Protein AF-A0AAN6UPW3-F1 (afdb_monomer_lite)

Secondary structure (DSSP, 8-state):
---SSTTTTS--TT-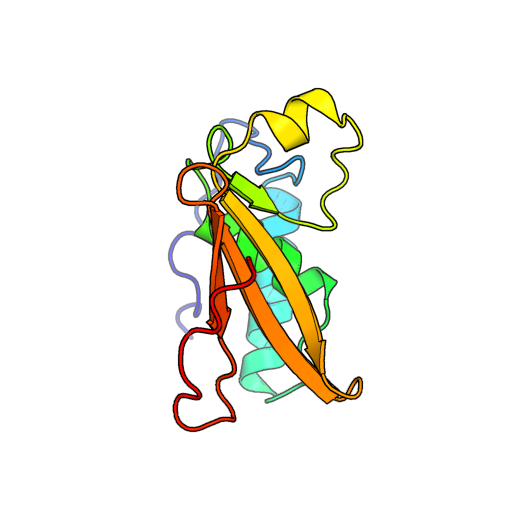-EETTEEHHHHHHHHHHHHHHHHTTPPPPHHHHHHHHHHHTTT-TTTEEETTSS---HHHHHT-SEEEEEEEETTTEEEEEEEETTTTEEEEE-TTSS--------

Sequence (121 aa):
MASLFPGLTTPRTDGETFYGVAWPTIVCSFYDLEGMIENREWLQGYDLIVALCYFLSGLEDQVYIYNTWISNSDLIASKRFWVILGTKNLSHWVLTIYDQASRSTIYFDSLRHREKETYLY

Foldseek 3Di:
DPQPDPPLPDDDPPQDDQLNHTSVNLSVLSVVVSVCVVVVHDDDPVSVLSVCSVVCPPQQQAEDEPPRPDPDPVSRVRHQKYWYWDDDVVPAIKIWIAGPVVRFIDIDGPVDDDDDGDDDD

Organism: NCBI:txid1450529

pLDDT: mean 81.67, std 13.68, range [38.38, 95.88]

Radius of gyration: 15.77 Å; chains: 1; bounding box: 30×32×46 Å

InterPro domains:
  IPR038765 Papain-like cysteine peptidase superfamily [SSF54001] (27-117)

Structure (mmCIF, N/CA/C/O backbone):
data_AF-A0AAN6UPW3-F1
#
_entry.id   AF-A0AAN6UPW3-F1
#
loop_
_atom_site.group_PDB
_atom_site.id
_atom_site.type_symbol
_atom_site.label_atom_id
_atom_site.label_alt_id
_atom_site.label_comp_id
_atom_site.label_asym_id
_atom_site.label_entity_id
_atom_site.label_seq_id
_atom_site.pdbx_PDB_ins_code
_atom_site.Cartn_x
_atom_site.Cartn_y
_atom_site.Cartn_z
_atom_site.occupancy
_atom_site.B_iso_or_equiv
_atom_site.auth_seq_id
_atom_site.auth_comp_id
_atom_site.auth_asym_id
_atom_site.auth_atom_id
_atom_site.pdbx_PDB_model_num
ATOM 1 N N . MET A 1 1 ? 7.066 -14.219 -22.719 1.00 58.19 1 MET A N 1
ATOM 2 C CA . MET A 1 1 ? 6.516 -14.567 -21.393 1.00 58.19 1 MET A CA 1
ATOM 3 C C . MET A 1 1 ? 5.127 -13.966 -21.287 1.00 58.19 1 MET A C 1
ATOM 5 O O . MET A 1 1 ? 4.881 -12.957 -21.937 1.00 58.19 1 MET A O 1
ATOM 9 N N . ALA A 1 2 ? 4.204 -14.617 -20.579 1.00 67.44 2 ALA A N 1
ATOM 10 C CA . ALA A 1 2 ? 2.952 -13.963 -20.200 1.00 67.44 2 ALA A CA 1
ATOM 11 C C . ALA A 1 2 ? 3.278 -12.953 -19.093 1.00 67.44 2 ALA A C 1
ATOM 13 O O . ALA A 1 2 ? 4.066 -13.304 -18.217 1.00 67.44 2 ALA A O 1
ATOM 14 N N . SER A 1 3 ? 2.719 -11.741 -19.157 1.00 73.94 3 SER A N 1
ATOM 15 C CA . SER A 1 3 ? 3.013 -10.715 -18.149 1.00 73.94 3 SER A CA 1
ATOM 16 C C . SER A 1 3 ? 2.615 -11.200 -16.756 1.00 73.94 3 SER A C 1
ATOM 18 O O . SER A 1 3 ? 1.556 -11.819 -16.598 1.00 73.94 3 SER A O 1
ATOM 20 N N . LEU A 1 4 ? 3.436 -10.883 -15.751 1.00 74.06 4 LEU A N 1
ATOM 21 C CA . LEU A 1 4 ? 3.139 -11.139 -14.335 1.00 74.06 4 LEU A CA 1
ATOM 22 C C . LEU A 1 4 ? 1.848 -10.454 -13.851 1.00 74.06 4 LEU A C 1
ATOM 24 O O . LEU A 1 4 ? 1.302 -10.830 -12.813 1.00 74.06 4 LEU A O 1
ATOM 28 N N . PHE A 1 5 ? 1.333 -9.488 -14.613 1.00 76.81 5 PHE A N 1
ATOM 29 C CA . PHE A 1 5 ? 0.187 -8.665 -14.246 1.00 76.81 5 PHE A CA 1
ATOM 30 C C . PHE A 1 5 ? -0.915 -8.723 -15.317 1.00 76.81 5 PHE A C 1
ATOM 32 O O . PHE A 1 5 ? -1.118 -7.781 -16.095 1.00 76.81 5 PHE A O 1
ATOM 39 N N . PRO A 1 6 ? -1.641 -9.852 -15.394 1.00 65.88 6 PRO A N 1
ATOM 40 C CA . PRO A 1 6 ? -2.691 -10.040 -16.384 1.00 65.88 6 PRO A CA 1
ATOM 41 C C . PRO A 1 6 ? -3.810 -9.008 -16.180 1.00 65.88 6 PRO A C 1
ATOM 43 O O . PRO A 1 6 ? -4.390 -8.911 -15.104 1.00 65.88 6 PRO A O 1
ATOM 46 N N . GLY A 1 7 ? -4.121 -8.241 -17.229 1.00 68.69 7 GLY A N 1
ATOM 47 C CA . GLY A 1 7 ? -5.170 -7.212 -17.212 1.00 68.69 7 GLY A CA 1
ATOM 48 C C . GLY A 1 7 ? -4.663 -5.771 -17.324 1.00 68.69 7 GLY A C 1
ATOM 49 O O . GLY A 1 7 ? -5.432 -4.907 -17.733 1.00 68.69 7 GLY A O 1
ATOM 50 N N . LEU A 1 8 ? -3.374 -5.507 -17.078 1.00 68.38 8 LEU A N 1
ATOM 51 C CA . LEU A 1 8 ? -2.784 -4.168 -17.271 1.00 68.38 8 LEU A CA 1
ATOM 52 C C . LEU A 1 8 ? -2.639 -3.761 -18.741 1.00 68.38 8 LEU A C 1
ATOM 54 O O . LEU A 1 8 ? -2.662 -2.581 -19.073 1.00 68.38 8 LEU A O 1
ATOM 58 N N . THR A 1 9 ? -2.518 -4.736 -19.639 1.00 62.84 9 THR A N 1
ATOM 59 C CA . THR A 1 9 ? -2.399 -4.502 -21.085 1.00 62.84 9 THR A CA 1
ATOM 60 C C . THR A 1 9 ? -3.735 -4.215 -21.761 1.00 62.84 9 THR A C 1
ATOM 62 O O . THR A 1 9 ? -3.755 -3.918 -22.953 1.00 62.84 9 THR A O 1
ATOM 65 N N . THR A 1 10 ? -4.850 -4.300 -21.027 1.00 66.19 10 THR A N 1
ATOM 66 C CA . THR A 1 10 ? -6.163 -3.916 -21.549 1.00 66.19 10 THR A CA 1
ATOM 67 C C . THR A 1 10 ? -6.356 -2.426 -21.279 1.00 66.19 10 THR A C 1
ATOM 69 O O . THR A 1 10 ? -6.462 -2.037 -20.115 1.00 66.19 10 THR A O 1
ATOM 72 N N . PRO A 1 11 ? -6.373 -1.564 -22.312 1.00 59.50 11 PRO A N 1
ATOM 73 C CA . PRO A 1 11 ? -6.562 -0.138 -22.107 1.00 59.50 11 PRO A CA 1
ATOM 74 C C . PRO A 1 11 ? -7.927 0.102 -21.465 1.00 59.50 11 PRO A C 1
ATOM 76 O O . PRO A 1 11 ? -8.956 -0.251 -22.044 1.00 59.50 11 PRO A O 1
ATOM 79 N N . ARG A 1 12 ? -7.946 0.713 -20.280 1.00 64.75 12 ARG A N 1
ATOM 80 C CA . ARG A 1 12 ? -9.182 1.251 -19.717 1.00 64.75 12 ARG A CA 1
ATOM 81 C C . ARG A 1 12 ? -9.466 2.585 -20.402 1.00 64.75 12 ARG A C 1
ATOM 83 O O . ARG A 1 12 ? -8.645 3.498 -20.380 1.00 64.75 12 ARG A O 1
ATOM 90 N N . THR A 1 13 ? -10.590 2.660 -21.108 1.00 54.94 13 THR A N 1
ATOM 91 C CA . THR A 1 13 ? -10.967 3.808 -21.954 1.00 54.94 13 THR A CA 1
ATOM 92 C C . THR A 1 13 ? -11.669 4.929 -21.187 1.00 54.94 13 THR A C 1
ATOM 94 O O . THR A 1 13 ? -12.037 5.936 -21.781 1.00 54.94 13 THR A O 1
ATOM 97 N N . ASP A 1 14 ? -11.881 4.753 -19.886 1.00 62.47 14 ASP A N 1
ATOM 98 C CA . ASP A 1 14 ? -12.601 5.670 -18.996 1.00 62.47 14 ASP A CA 1
ATO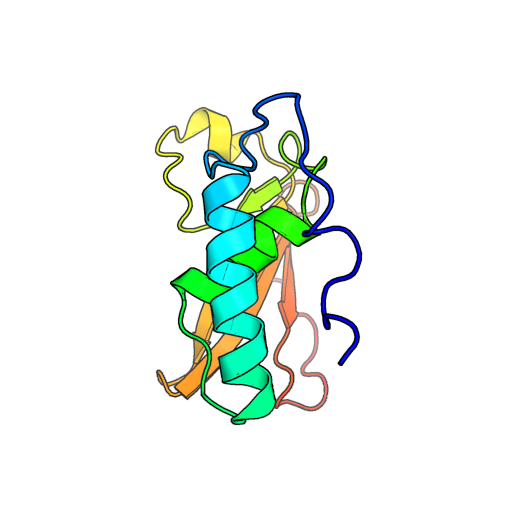M 99 C C . ASP A 1 14 ? -11.724 6.810 -18.448 1.00 62.47 14 ASP A C 1
ATOM 101 O O . ASP A 1 14 ? -12.247 7.750 -17.853 1.00 62.47 14 ASP A O 1
ATOM 105 N N . GLY A 1 15 ? -10.407 6.778 -18.684 1.00 58.53 15 GLY A N 1
ATOM 106 C CA . GLY A 1 15 ? -9.494 7.804 -18.176 1.00 58.53 15 GLY A CA 1
ATOM 107 C C . GLY A 1 15 ? -9.402 7.811 -16.648 1.00 58.53 15 GLY A C 1
ATOM 108 O O . GLY A 1 15 ? -9.078 8.846 -16.066 1.00 58.53 15 GLY A O 1
ATOM 109 N N . GLU A 1 16 ? -9.701 6.681 -15.997 1.00 71.69 16 GLU A N 1
ATOM 110 C CA . GLU A 1 16 ? -9.710 6.592 -14.543 1.00 71.69 16 GLU A CA 1
ATOM 111 C C . GLU A 1 16 ? -8.340 6.932 -13.937 1.00 71.69 16 GLU A C 1
ATOM 113 O O . GLU A 1 16 ? -7.272 6.491 -14.384 1.00 71.69 16 GLU A O 1
ATOM 118 N N . THR A 1 17 ? -8.400 7.750 -12.886 1.00 78.19 17 THR A N 1
ATOM 119 C CA . THR A 1 17 ? -7.284 7.981 -11.975 1.00 78.19 17 THR A CA 1
ATOM 120 C C . THR A 1 17 ? -7.571 7.229 -10.682 1.00 78.19 17 THR A C 1
ATOM 122 O O . THR A 1 17 ? -8.649 7.367 -10.111 1.00 78.19 17 THR A O 1
ATOM 125 N N . PHE A 1 18 ? -6.605 6.450 -10.206 1.00 82.19 18 PHE A N 1
ATOM 126 C CA . PHE A 1 18 ? -6.701 5.702 -8.952 1.00 82.19 18 PHE A CA 1
ATOM 127 C C . PHE A 1 18 ? -5.862 6.427 -7.923 1.00 82.19 18 PHE A C 1
ATOM 129 O O . PHE A 1 18 ? -4.655 6.583 -8.112 1.00 82.19 18 PHE A O 1
ATOM 136 N N . TYR A 1 19 ? -6.495 6.935 -6.865 1.00 84.00 19 TYR A N 1
ATOM 137 C CA . TYR A 1 19 ? -5.806 7.761 -5.867 1.00 84.00 19 TYR A CA 1
ATOM 138 C C . TYR A 1 19 ? -5.027 8.940 -6.502 1.00 84.00 19 TYR A C 1
ATOM 140 O O . TYR A 1 19 ? -3.960 9.330 -6.028 1.00 84.00 19 TYR A O 1
ATOM 148 N N . GLY A 1 20 ? -5.542 9.490 -7.611 1.00 82.88 20 GLY A N 1
ATOM 149 C CA . GLY A 1 20 ? -4.902 10.566 -8.379 1.00 82.88 20 GLY A CA 1
ATOM 150 C C . GLY A 1 20 ? -3.793 10.125 -9.348 1.00 82.88 20 GLY A C 1
ATOM 151 O O . GLY A 1 20 ? -3.172 10.980 -9.974 1.00 82.88 20 GLY A O 1
ATOM 152 N N . VAL A 1 21 ? -3.541 8.821 -9.509 1.00 84.81 21 VAL A N 1
ATOM 153 C CA . VAL A 1 21 ? -2.569 8.271 -10.468 1.00 84.81 21 VAL A CA 1
ATOM 154 C C . VAL A 1 21 ? -3.288 7.825 -11.737 1.00 84.81 21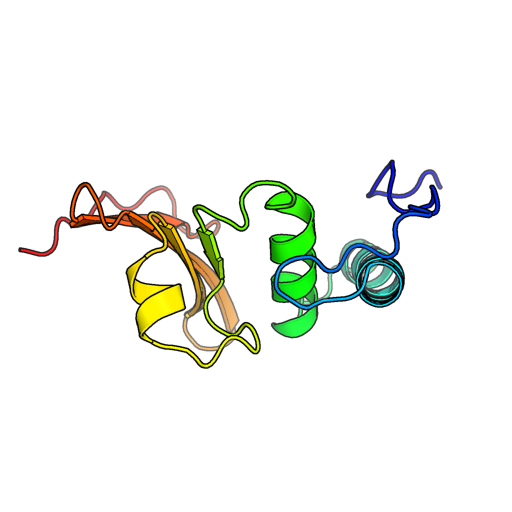 VAL A C 1
ATOM 156 O O . VAL A 1 21 ? -4.205 7.010 -11.682 1.00 84.81 21 VAL A O 1
ATOM 159 N N . ALA A 1 22 ? -2.872 8.348 -12.888 1.00 85.88 22 ALA A N 1
ATOM 160 C CA . ALA A 1 22 ? -3.473 8.002 -14.172 1.00 85.88 22 ALA A CA 1
ATOM 161 C C . ALA A 1 22 ? -3.132 6.566 -14.594 1.00 85.88 22 ALA A C 1
ATOM 163 O O . ALA A 1 22 ? -1.995 6.120 -14.436 1.00 85.88 22 ALA A O 1
ATOM 164 N N . TRP A 1 23 ? -4.092 5.869 -15.208 1.00 84.31 23 TRP A N 1
ATOM 165 C CA . TRP A 1 23 ? -3.895 4.504 -15.705 1.00 84.31 23 TRP A CA 1
ATOM 166 C C . TRP A 1 23 ? -2.622 4.300 -16.554 1.00 84.31 23 TRP A C 1
ATOM 168 O O . TRP A 1 23 ? -1.896 3.345 -16.282 1.00 84.31 23 TRP A O 1
ATOM 178 N N . PRO A 1 24 ? -2.255 5.180 -17.513 1.00 84.38 24 PRO A N 1
ATOM 179 C CA . PRO A 1 24 ? -1.014 5.009 -18.274 1.00 84.38 24 PRO A CA 1
ATOM 180 C C . PRO A 1 24 ? 0.245 5.004 -17.400 1.00 84.38 24 PRO A C 1
ATOM 182 O O . PRO A 1 24 ? 1.183 4.266 -17.683 1.00 84.38 24 PRO A O 1
ATOM 185 N N . THR A 1 25 ? 0.261 5.794 -16.322 1.00 85.12 25 THR A N 1
ATOM 186 C CA . THR A 1 25 ? 1.359 5.796 -15.348 1.00 85.12 25 THR A CA 1
ATOM 187 C C . THR A 1 25 ? 1.457 4.449 -14.646 1.00 85.12 25 THR A C 1
ATOM 189 O O . THR A 1 25 ? 2.551 3.910 -14.537 1.00 85.12 25 THR A O 1
ATOM 192 N N . ILE A 1 26 ? 0.317 3.873 -14.253 1.00 85.75 26 ILE A N 1
ATOM 193 C CA . ILE A 1 26 ? 0.262 2.531 -13.664 1.00 85.75 26 ILE A CA 1
ATOM 194 C C . ILE A 1 26 ? 0.844 1.503 -14.637 1.00 85.75 26 ILE A C 1
ATOM 196 O O . ILE A 1 26 ? 1.747 0.760 -14.271 1.00 85.75 26 ILE A O 1
ATOM 200 N N . VAL A 1 27 ? 0.399 1.498 -15.895 1.00 83.12 27 VAL A N 1
ATOM 201 C CA . VAL A 1 27 ? 0.888 0.542 -16.902 1.00 83.12 27 VAL A CA 1
ATOM 202 C C . VAL A 1 27 ? 2.408 0.631 -17.086 1.00 83.12 27 VAL A C 1
ATOM 204 O O . VAL A 1 27 ? 3.073 -0.403 -17.085 1.00 83.12 27 VAL A O 1
ATOM 207 N N . CYS A 1 28 ? 2.970 1.840 -17.199 1.00 82.69 28 CYS A N 1
ATOM 208 C CA . CYS A 1 28 ? 4.419 2.021 -17.330 1.00 82.69 28 CYS A CA 1
ATOM 209 C C . CYS A 1 28 ? 5.180 1.516 -16.097 1.00 82.69 28 CYS A C 1
ATOM 211 O O . CYS A 1 28 ? 6.113 0.734 -16.244 1.00 82.69 28 CYS A O 1
ATOM 213 N N . SER A 1 29 ? 4.757 1.896 -14.886 1.00 85.50 29 SER A N 1
ATOM 214 C CA . SER A 1 29 ? 5.429 1.458 -13.655 1.00 85.50 29 SER A CA 1
ATOM 215 C C . SER A 1 29 ? 5.420 -0.057 -13.484 1.00 85.50 29 SER A C 1
ATOM 217 O O . SER A 1 29 ? 6.359 -0.625 -12.943 1.00 85.50 29 SER A O 1
ATOM 219 N N . PHE A 1 30 ? 4.370 -0.732 -13.946 1.00 84.94 30 PHE A N 1
ATOM 220 C CA . PHE A 1 30 ? 4.298 -2.185 -13.862 1.00 84.94 30 PHE A CA 1
ATOM 221 C C . PHE A 1 30 ? 5.184 -2.901 -14.886 1.00 84.94 30 PHE A C 1
ATOM 223 O O . PHE A 1 30 ? 5.651 -4.003 -14.603 1.00 84.94 30 PHE A O 1
ATOM 230 N N . TYR A 1 31 ? 5.451 -2.282 -16.038 1.00 80.38 31 TYR A N 1
ATOM 231 C CA . TYR A 1 31 ? 6.462 -2.782 -16.970 1.00 80.38 31 TYR A CA 1
ATOM 232 C C . TYR A 1 31 ? 7.860 -2.733 -16.336 1.00 80.38 31 TYR A C 1
ATOM 234 O O . TYR A 1 31 ? 8.602 -3.713 -16.396 1.00 80.38 31 TYR A O 1
ATOM 242 N N . ASP A 1 32 ? 8.184 -1.630 -15.658 1.00 82.12 32 ASP A N 1
ATOM 243 C CA . ASP A 1 32 ? 9.447 -1.492 -14.924 1.00 82.12 32 ASP A CA 1
ATOM 244 C C . ASP A 1 32 ? 9.521 -2.489 -13.751 1.00 82.12 32 ASP A C 1
ATOM 246 O O . ASP A 1 32 ? 10.524 -3.186 -13.579 1.00 82.12 32 ASP A O 1
ATOM 250 N N . LEU A 1 33 ? 8.424 -2.641 -12.998 1.00 85.25 33 LEU A N 1
ATOM 251 C CA . LEU A 1 33 ? 8.304 -3.587 -11.886 1.00 85.25 33 LEU A CA 1
ATOM 252 C C . LEU A 1 33 ? 8.525 -5.045 -12.320 1.00 85.25 33 LEU A C 1
ATOM 254 O O . LEU A 1 33 ? 9.168 -5.803 -11.597 1.00 85.25 33 LEU A O 1
ATOM 258 N N . GLU A 1 34 ? 8.002 -5.448 -13.482 1.00 85.44 34 GLU A N 1
ATOM 259 C CA . GLU A 1 34 ? 8.204 -6.793 -14.035 1.00 85.44 34 GLU A CA 1
ATOM 260 C C . GLU A 1 34 ? 9.699 -7.072 -14.258 1.00 85.44 34 GLU A C 1
ATOM 262 O O . GLU A 1 34 ? 10.211 -8.076 -13.758 1.00 85.44 34 GLU A O 1
ATOM 267 N N . GLY A 1 35 ? 10.429 -6.134 -14.870 1.00 85.00 35 GLY A N 1
ATOM 268 C CA . GLY A 1 35 ? 11.881 -6.246 -15.044 1.00 85.00 35 GLY A CA 1
ATOM 269 C C . GLY A 1 35 ? 12.647 -6.304 -13.716 1.00 85.00 35 GLY A C 1
ATOM 270 O O . GLY A 1 35 ? 13.542 -7.135 -13.549 1.00 85.00 35 GLY A O 1
ATOM 271 N N . MET A 1 36 ? 12.270 -5.479 -12.734 1.00 87.50 36 MET A N 1
ATOM 272 C CA . MET A 1 36 ? 12.893 -5.495 -11.403 1.00 87.50 36 MET A CA 1
ATOM 273 C C . MET A 1 36 ? 12.679 -6.831 -10.680 1.00 87.50 36 MET A C 1
ATOM 275 O O . MET A 1 36 ? 13.606 -7.353 -10.056 1.00 87.50 36 MET A O 1
ATOM 279 N N . ILE A 1 37 ? 11.478 -7.413 -10.775 1.00 87.06 37 ILE A N 1
ATOM 280 C CA . ILE A 1 37 ? 11.165 -8.722 -10.187 1.00 87.06 37 ILE A CA 1
ATOM 281 C C . ILE A 1 37 ? 11.991 -9.823 -10.858 1.00 87.06 37 ILE A C 1
ATOM 283 O O . ILE A 1 37 ? 12.588 -10.648 -10.159 1.00 87.06 37 ILE A O 1
ATOM 287 N N . GLU A 1 38 ? 12.059 -9.831 -12.191 1.00 88.50 38 GLU A N 1
ATOM 288 C CA . GLU A 1 38 ? 12.857 -10.799 -12.954 1.00 88.50 38 GLU A CA 1
ATOM 289 C C . GLU A 1 38 ? 14.346 -10.730 -12.581 1.00 88.50 38 GLU A C 1
ATOM 291 O O . GLU A 1 38 ? 14.990 -11.768 -12.388 1.00 88.50 38 GLU A O 1
ATOM 296 N N . ASN A 1 39 ? 14.866 -9.518 -12.370 1.00 92.44 39 ASN A N 1
ATOM 297 C CA . ASN A 1 39 ? 16.251 -9.268 -11.966 1.00 92.44 39 ASN A CA 1
ATOM 298 C C . ASN A 1 39 ? 16.502 -9.401 -10.453 1.00 92.44 39 ASN A C 1
ATOM 300 O O . ASN A 1 39 ? 17.652 -9.328 -10.016 1.00 92.44 39 ASN A O 1
ATOM 304 N N . ARG A 1 40 ? 15.459 -9.650 -9.647 1.00 91.31 40 ARG A N 1
ATOM 305 C CA . ARG A 1 40 ? 15.518 -9.736 -8.172 1.00 91.31 40 ARG A CA 1
ATOM 306 C C . ARG A 1 40 ? 16.061 -8.466 -7.513 1.00 91.31 40 ARG A C 1
ATOM 308 O O . ARG A 1 40 ? 16.804 -8.528 -6.531 1.00 91.31 40 ARG A O 1
ATOM 315 N N . GLU A 1 41 ? 15.694 -7.321 -8.064 1.00 91.62 41 GLU A N 1
ATOM 316 C CA . GLU A 1 41 ? 16.094 -6.012 -7.565 1.00 91.62 41 GLU A CA 1
ATOM 317 C C . GLU A 1 41 ? 15.214 -5.560 -6.393 1.00 91.62 41 GLU A C 1
ATOM 319 O O . GLU A 1 41 ? 14.064 -5.979 -6.233 1.00 91.62 41 GLU A O 1
ATOM 324 N N . TRP A 1 42 ? 15.762 -4.684 -5.550 1.00 89.69 42 TRP A N 1
ATOM 325 C CA . TRP A 1 42 ? 14.975 -4.022 -4.513 1.00 89.69 42 TRP A CA 1
ATOM 326 C C . TRP A 1 42 ? 14.012 -3.022 -5.145 1.00 89.69 42 TRP A C 1
ATOM 328 O O . TRP A 1 42 ? 14.442 -2.107 -5.844 1.00 89.69 42 TRP A O 1
ATOM 338 N N . LEU A 1 43 ? 12.724 -3.166 -4.838 1.00 89.81 43 LEU A N 1
ATOM 339 C CA . LEU A 1 43 ? 11.687 -2.242 -5.296 1.00 89.81 43 LEU A CA 1
ATOM 340 C C . LEU A 1 43 ? 11.852 -0.864 -4.658 1.00 89.81 43 LEU A C 1
ATOM 342 O O . LEU A 1 43 ? 12.233 -0.762 -3.485 1.00 89.81 43 LEU A O 1
ATOM 346 N N . GLN A 1 44 ? 11.526 0.189 -5.404 1.00 87.75 44 GLN A N 1
ATOM 347 C CA . GLN A 1 44 ? 11.509 1.544 -4.875 1.00 87.75 44 GLN A CA 1
ATOM 348 C C . GLN A 1 44 ? 10.125 1.909 -4.335 1.00 87.75 44 GLN A C 1
ATOM 350 O O . GLN A 1 44 ? 9.107 1.287 -4.644 1.00 87.75 44 GLN A O 1
ATOM 355 N N . GLY A 1 45 ? 10.079 2.953 -3.501 1.00 86.62 45 GLY A N 1
ATOM 356 C CA . GLY A 1 45 ? 8.828 3.401 -2.885 1.00 86.62 45 GLY A CA 1
ATOM 357 C C . GLY A 1 45 ? 7.774 3.808 -3.917 1.00 86.62 45 GLY A C 1
ATOM 358 O O . GLY A 1 45 ? 6.592 3.567 -3.702 1.00 86.62 45 GLY A O 1
ATOM 359 N N . TYR A 1 46 ? 8.200 4.371 -5.052 1.00 87.00 46 TYR A N 1
ATOM 360 C CA . TYR A 1 46 ? 7.300 4.737 -6.142 1.00 87.00 46 TYR A CA 1
ATOM 361 C C . TYR A 1 46 ? 6.612 3.512 -6.761 1.00 87.00 46 TYR A C 1
ATOM 363 O O . TYR A 1 46 ? 5.386 3.501 -6.863 1.00 87.00 46 TYR A O 1
ATOM 371 N N . ASP A 1 47 ? 7.373 2.460 -7.078 1.00 86.50 47 ASP A N 1
ATOM 372 C CA . ASP A 1 47 ? 6.849 1.223 -7.676 1.00 86.50 47 ASP A CA 1
ATOM 373 C C . ASP A 1 47 ? 5.804 0.577 -6.760 1.00 86.50 47 ASP A C 1
ATOM 375 O O . ASP A 1 47 ? 4.730 0.157 -7.191 1.00 86.50 47 ASP A O 1
ATOM 379 N N . LEU A 1 48 ? 6.093 0.569 -5.457 1.00 88.75 48 LEU A N 1
ATOM 380 C CA . LEU A 1 48 ? 5.2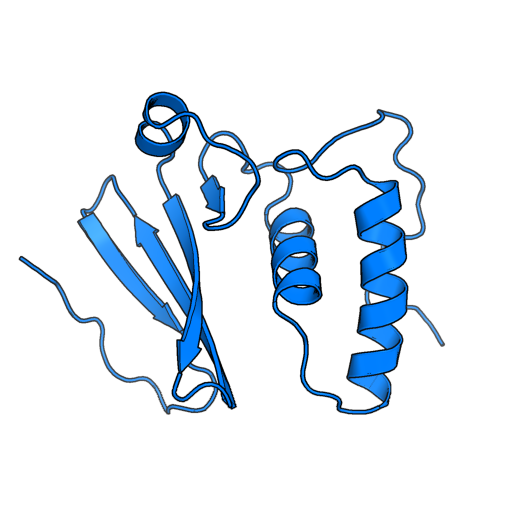04 0.028 -4.436 1.00 88.75 48 LEU A CA 1
ATOM 381 C C . LEU A 1 48 ? 3.932 0.864 -4.259 1.00 88.75 48 LEU A C 1
ATOM 383 O O . LEU A 1 48 ? 2.854 0.294 -4.106 1.00 88.75 48 LEU A O 1
ATOM 387 N N . ILE A 1 49 ? 4.025 2.196 -4.299 1.00 89.69 49 ILE A N 1
ATOM 388 C CA . ILE A 1 49 ? 2.848 3.075 -4.232 1.00 89.69 49 ILE A CA 1
ATOM 389 C C . ILE A 1 49 ? 1.942 2.840 -5.442 1.00 89.69 49 ILE A C 1
ATOM 391 O O . ILE A 1 49 ? 0.733 2.688 -5.278 1.00 89.69 49 ILE A O 1
ATOM 395 N N . VAL A 1 50 ? 2.508 2.762 -6.647 1.00 88.38 50 VAL A N 1
ATOM 396 C CA . VAL A 1 50 ? 1.728 2.517 -7.865 1.00 88.38 50 VAL A CA 1
ATOM 397 C C . VAL A 1 50 ? 1.080 1.130 -7.838 1.00 88.38 50 VAL A C 1
ATOM 399 O O . VAL A 1 50 ? -0.096 0.995 -8.187 1.00 88.38 50 VAL A O 1
ATOM 402 N N . ALA A 1 51 ? 1.793 0.119 -7.337 1.00 87.69 51 ALA A N 1
ATOM 403 C CA . ALA A 1 51 ? 1.229 -1.206 -7.124 1.00 87.69 51 ALA A CA 1
ATOM 404 C C . ALA A 1 51 ? 0.063 -1.188 -6.121 1.00 87.69 51 ALA A C 1
ATOM 406 O O . ALA A 1 51 ? -0.975 -1.798 -6.380 1.00 87.69 51 ALA A O 1
ATOM 407 N N . LEU A 1 52 ? 0.186 -0.453 -5.009 1.00 90.75 52 LEU A N 1
ATOM 408 C CA . LEU A 1 52 ? -0.905 -0.284 -4.044 1.00 90.75 52 LEU A CA 1
ATOM 409 C C . LEU A 1 52 ? -2.125 0.395 -4.676 1.00 90.75 52 LEU A C 1
ATOM 411 O O . LEU A 1 52 ? -3.239 -0.084 -4.478 1.00 90.75 52 LEU A O 1
ATOM 415 N N . CYS A 1 53 ? -1.932 1.458 -5.465 1.00 89.38 53 CYS A N 1
ATOM 416 C CA . CYS A 1 53 ? -3.029 2.126 -6.173 1.00 89.38 53 CYS A CA 1
ATOM 417 C C . CYS A 1 53 ? -3.780 1.163 -7.100 1.00 89.38 53 CYS A C 1
ATOM 419 O O . CYS A 1 53 ? -5.006 1.207 -7.162 1.00 89.38 53 CYS A O 1
ATOM 421 N N . TYR A 1 54 ? -3.057 0.280 -7.793 1.00 86.94 54 TYR A N 1
ATOM 422 C CA . TYR A 1 54 ? -3.656 -0.734 -8.656 1.00 86.94 54 TYR A CA 1
ATOM 423 C C . TYR A 1 54 ? -4.432 -1.794 -7.862 1.00 86.94 54 TYR A C 1
ATOM 425 O O . TYR A 1 54 ? -5.609 -2.024 -8.130 1.00 86.94 54 TYR A O 1
ATOM 433 N N . PHE A 1 55 ? -3.809 -2.426 -6.862 1.00 87.75 55 PHE A N 1
ATOM 434 C CA . PHE A 1 55 ? -4.444 -3.512 -6.101 1.00 87.75 55 PHE A CA 1
ATOM 435 C C . PHE A 1 55 ? -5.619 -3.050 -5.233 1.00 87.75 55 PHE A C 1
ATOM 437 O O . PHE A 1 55 ? -6.481 -3.858 -4.894 1.00 87.75 55 PHE A O 1
ATOM 444 N N . LEU A 1 56 ? -5.651 -1.768 -4.867 1.00 90.44 56 LEU A N 1
ATOM 445 C CA . LEU A 1 56 ? -6.716 -1.154 -4.073 1.00 90.44 56 LEU A CA 1
ATOM 446 C C . LEU A 1 56 ? -7.673 -0.314 -4.932 1.00 90.44 56 LEU A C 1
ATOM 448 O O . LEU A 1 56 ? -8.433 0.491 -4.388 1.00 90.44 56 LEU A O 1
ATOM 452 N N . SER A 1 57 ? -7.625 -0.489 -6.254 1.00 86.19 57 SER A N 1
ATOM 453 C CA . SER A 1 57 ? -8.580 0.095 -7.194 1.00 86.19 57 SER A CA 1
ATOM 454 C C . SER A 1 57 ? -10.013 -0.316 -6.831 1.00 86.19 57 SER A C 1
ATOM 456 O O . SER A 1 57 ? -10.281 -1.482 -6.535 1.00 86.19 57 SER A O 1
ATOM 458 N N . GLY A 1 58 ? -10.931 0.652 -6.826 1.00 86.19 58 GLY A N 1
ATOM 459 C CA . GLY A 1 58 ? -12.333 0.472 -6.437 1.00 86.19 58 GLY A CA 1
ATOM 460 C C . GLY A 1 58 ? -12.602 0.606 -4.932 1.00 86.19 58 GLY A C 1
ATOM 461 O O . GLY A 1 58 ? -13.739 0.423 -4.492 1.00 86.19 58 GLY A O 1
ATOM 462 N N . LEU A 1 59 ? -11.576 0.904 -4.127 1.00 91.69 59 LEU A N 1
ATOM 463 C CA . LEU A 1 59 ? -11.685 1.147 -2.682 1.00 91.69 59 LEU A CA 1
ATOM 464 C C . LEU A 1 59 ? -11.338 2.592 -2.287 1.00 91.69 59 LEU A C 1
ATOM 466 O O . LEU A 1 59 ? -11.174 2.880 -1.100 1.00 91.69 59 LEU A O 1
ATOM 470 N N . GLU A 1 60 ? -11.257 3.513 -3.248 1.00 89.56 60 GLU A N 1
ATOM 471 C CA . GLU A 1 60 ? -10.793 4.896 -3.068 1.00 89.56 60 GLU A CA 1
ATOM 472 C C . GLU A 1 60 ? -11.635 5.667 -2.048 1.00 89.56 60 GLU A C 1
ATOM 474 O O . GLU A 1 60 ? -11.128 6.538 -1.341 1.00 89.56 60 GLU A O 1
ATOM 479 N N . ASP A 1 61 ? -12.922 5.344 -1.928 1.00 89.75 61 ASP A N 1
ATOM 480 C CA . ASP A 1 61 ? -13.819 5.971 -0.956 1.00 89.75 61 ASP A CA 1
ATOM 481 C C . ASP A 1 61 ? -13.527 5.549 0.486 1.00 89.75 61 ASP A C 1
ATOM 483 O O . ASP A 1 61 ? -13.795 6.306 1.417 1.00 89.75 61 ASP A O 1
ATOM 487 N N . GLN A 1 62 ? -12.924 4.377 0.678 1.00 93.69 62 GLN A N 1
ATOM 488 C CA . GLN A 1 62 ? -12.683 3.784 1.992 1.00 93.69 62 GLN A CA 1
ATOM 489 C C . GLN A 1 62 ? -11.218 3.838 2.411 1.00 93.69 62 GLN A C 1
ATOM 491 O O . GLN A 1 62 ? -10.931 3.793 3.605 1.00 93.69 62 GLN A O 1
ATOM 496 N N . VAL A 1 63 ? -10.299 3.906 1.455 1.00 94.75 63 VAL A N 1
ATOM 497 C CA . VAL A 1 63 ? -8.868 3.765 1.697 1.00 94.75 63 VAL A CA 1
ATOM 498 C C . VAL A 1 63 ? -8.156 5.087 1.439 1.00 94.75 63 VAL A C 1
ATOM 500 O O . VAL A 1 63 ? -8.417 5.794 0.471 1.00 94.75 63 VAL A O 1
ATOM 503 N N . TYR A 1 64 ? -7.213 5.405 2.311 1.00 93.38 64 TYR A N 1
ATOM 504 C CA . TYR A 1 64 ? -6.167 6.380 2.072 1.00 93.38 64 TYR A CA 1
ATOM 505 C C . TYR A 1 64 ? -4.833 5.643 1.983 1.00 93.38 64 TYR A C 1
ATOM 507 O O . TYR A 1 64 ? -4.464 4.920 2.908 1.00 93.38 64 TYR A O 1
ATOM 515 N N . ILE A 1 65 ? -4.096 5.838 0.893 1.00 93.38 65 ILE A N 1
ATOM 516 C CA . ILE A 1 65 ? -2.714 5.369 0.781 1.00 93.38 65 ILE A CA 1
ATOM 517 C C . ILE A 1 65 ? -1.805 6.525 1.207 1.00 93.38 65 ILE A C 1
ATOM 519 O O . ILE A 1 65 ? -1.781 7.586 0.577 1.00 93.38 65 ILE A O 1
ATOM 523 N N . TYR A 1 66 ? -1.074 6.330 2.300 1.00 84.12 66 TYR A N 1
ATOM 524 C CA . TYR A 1 66 ? -0.136 7.312 2.830 1.00 84.12 66 TYR A CA 1
ATOM 525 C C . TYR A 1 66 ? 1.011 7.527 1.834 1.00 84.12 66 TYR A C 1
ATOM 527 O O . TYR A 1 66 ? 1.571 6.558 1.323 1.00 84.12 66 TYR A O 1
ATOM 535 N N . ASN A 1 67 ? 1.365 8.793 1.589 1.00 75.38 67 ASN A N 1
ATOM 536 C CA . ASN A 1 67 ? 2.245 9.271 0.506 1.00 75.38 67 ASN A CA 1
ATOM 537 C C . ASN A 1 67 ? 1.595 9.398 -0.885 1.00 75.38 67 ASN A C 1
ATOM 539 O O . ASN A 1 67 ? 2.305 9.594 -1.869 1.00 75.38 67 ASN A O 1
ATOM 543 N N . THR A 1 68 ? 0.265 9.341 -0.992 1.00 71.62 68 THR A N 1
ATOM 544 C CA . THR A 1 68 ? -0.419 9.858 -2.191 1.00 71.62 68 THR A CA 1
ATOM 545 C C . THR A 1 68 ? -0.466 11.385 -2.170 1.00 71.62 68 THR A C 1
ATOM 547 O O . THR A 1 68 ? -0.378 12.013 -1.117 1.00 71.62 68 THR A O 1
ATOM 550 N N . TRP A 1 69 ? -0.636 12.007 -3.339 1.00 69.88 69 TRP A N 1
ATOM 551 C CA . TRP A 1 69 ? -0.676 13.470 -3.510 1.00 69.88 69 TRP A CA 1
ATOM 552 C C . TRP A 1 69 ? -1.936 14.140 -2.928 1.00 69.88 69 TRP A C 1
ATOM 554 O O . TRP A 1 69 ? -2.210 15.310 -3.196 1.00 69.88 69 TRP A O 1
ATOM 564 N N . ILE A 1 70 ? -2.724 13.402 -2.145 1.00 69.56 70 ILE A N 1
ATOM 565 C CA . ILE A 1 70 ? -3.933 13.885 -1.486 1.00 69.56 70 ILE A CA 1
ATOM 566 C C . ILE A 1 70 ? -3.505 14.678 -0.248 1.00 69.56 70 ILE A C 1
ATOM 568 O O . ILE A 1 70 ? -3.067 14.110 0.745 1.00 69.56 70 ILE A O 1
ATOM 572 N N . SER A 1 71 ? -3.637 16.004 -0.298 1.00 72.62 71 SER A N 1
ATOM 573 C CA . SER A 1 71 ? -3.231 16.914 0.787 1.00 72.62 71 SER A CA 1
ATOM 574 C C . SER A 1 71 ? -4.386 17.398 1.672 1.00 72.62 71 SER A C 1
ATOM 576 O O . SER A 1 71 ? -4.175 18.174 2.602 1.00 72.62 71 SER A O 1
ATOM 578 N N . ASN A 1 72 ? -5.616 16.964 1.395 1.00 81.00 72 ASN A N 1
ATOM 579 C CA . ASN A 1 72 ? -6.799 17.407 2.126 1.00 81.00 72 ASN A CA 1
ATOM 580 C C . ASN A 1 72 ? -7.021 16.534 3.373 1.00 81.00 72 ASN A C 1
ATOM 582 O O . ASN A 1 72 ? -7.412 15.370 3.267 1.00 81.00 72 ASN A O 1
ATOM 586 N N . SER A 1 73 ? -6.789 17.114 4.552 1.00 80.88 73 SER A N 1
ATOM 587 C CA . SER A 1 73 ? -6.916 16.442 5.851 1.00 80.88 73 SER A CA 1
ATOM 588 C C . SER A 1 73 ? -8.314 15.895 6.124 1.00 80.88 73 SER A C 1
ATOM 590 O O . SER A 1 73 ? -8.430 14.823 6.710 1.00 80.88 73 SER A O 1
ATOM 592 N N . ASP A 1 74 ? -9.364 16.586 5.678 1.00 84.00 74 ASP A N 1
ATOM 593 C CA . ASP A 1 74 ? -10.750 16.168 5.908 1.00 84.00 74 ASP A CA 1
ATOM 594 C C . ASP A 1 74 ? -11.094 14.955 5.040 1.00 84.00 74 ASP A C 1
ATOM 596 O O . ASP A 1 74 ? -11.707 13.991 5.504 1.00 84.00 74 ASP A O 1
ATOM 600 N N . LEU A 1 75 ? -10.616 14.955 3.790 1.00 79.56 75 LEU A N 1
ATOM 601 C CA . LEU A 1 75 ? -10.719 13.796 2.907 1.00 79.56 75 LEU A CA 1
ATOM 602 C C . LEU A 1 75 ? -9.971 12.592 3.486 1.00 79.56 75 LEU A C 1
ATOM 604 O O . LEU A 1 75 ? -10.532 11.500 3.483 1.00 79.56 75 LEU A O 1
ATOM 608 N N . ILE A 1 76 ? -8.764 12.776 4.030 1.00 84.62 76 ILE A N 1
ATOM 609 C CA . ILE A 1 76 ? -7.998 11.701 4.685 1.00 84.62 76 ILE A CA 1
ATOM 610 C C . ILE A 1 76 ? -8.733 11.177 5.926 1.00 84.62 76 ILE A C 1
ATOM 612 O O . ILE A 1 76 ? -8.880 9.963 6.093 1.00 84.62 76 ILE A O 1
ATOM 616 N N . ALA A 1 77 ? -9.233 12.079 6.775 1.00 86.06 77 ALA A N 1
ATOM 617 C CA . ALA A 1 77 ? -9.951 11.731 7.998 1.00 86.06 77 ALA A CA 1
ATOM 618 C C . ALA A 1 77 ? -11.237 10.940 7.713 1.00 86.06 77 ALA A C 1
ATOM 620 O O . ALA A 1 77 ? -11.608 10.082 8.508 1.00 86.06 77 ALA A O 1
ATOM 621 N N . SER A 1 78 ? -11.879 11.162 6.562 1.00 89.56 78 SER A N 1
ATOM 622 C CA . SER A 1 78 ? -13.064 10.398 6.153 1.00 89.56 78 SER A CA 1
ATOM 623 C C . SER A 1 78 ? -12.786 8.947 5.728 1.00 89.56 78 SER A C 1
ATOM 625 O O . SER A 1 78 ? -13.719 8.147 5.667 1.00 89.56 78 SER A O 1
ATOM 627 N N . LYS A 1 79 ? -11.531 8.571 5.435 1.00 94.06 79 LYS A N 1
ATOM 628 C CA . LYS A 1 79 ? -11.207 7.229 4.921 1.00 94.06 79 LYS A CA 1
ATOM 629 C C . LYS A 1 79 ? -11.139 6.211 6.042 1.00 94.06 79 LYS A C 1
ATOM 631 O O . LYS A 1 79 ? -10.347 6.366 6.957 1.00 94.06 79 LYS A O 1
ATOM 636 N N . ARG A 1 80 ? -11.885 5.115 5.958 1.00 95.88 80 ARG A N 1
ATOM 637 C CA . ARG A 1 80 ? -11.848 4.058 6.978 1.00 95.88 80 ARG A CA 1
ATOM 638 C C . ARG A 1 80 ? -10.448 3.476 7.199 1.00 95.88 80 ARG A C 1
ATOM 640 O O . ARG A 1 80 ? -10.053 3.291 8.344 1.00 95.88 80 ARG A O 1
ATOM 647 N N . PHE A 1 81 ? -9.722 3.168 6.132 1.00 95.69 81 PHE A N 1
ATOM 648 C CA . PHE A 1 81 ? -8.432 2.489 6.215 1.00 95.69 81 PHE A CA 1
ATOM 649 C C . PHE A 1 81 ? -7.299 3.406 5.788 1.00 95.69 81 PHE A C 1
ATOM 651 O O . PHE A 1 81 ? -7.373 4.023 4.728 1.00 95.69 81 PHE A O 1
ATOM 658 N N . TRP A 1 82 ? -6.223 3.452 6.567 1.00 95.06 82 TRP A N 1
ATOM 659 C CA . TRP A 1 82 ? -4.972 4.088 6.165 1.00 95.06 82 TRP A CA 1
ATOM 660 C C . TRP A 1 82 ? -3.929 3.014 5.894 1.00 95.06 82 TRP A C 1
ATOM 662 O O . TRP A 1 82 ? -3.543 2.266 6.792 1.00 95.06 82 TRP A O 1
ATOM 672 N N . VAL A 1 83 ? -3.482 2.940 4.648 1.00 95.62 83 VAL A N 1
ATOM 673 C CA . VAL A 1 83 ? -2.474 1.996 4.175 1.00 95.62 83 VAL A CA 1
ATOM 674 C C . VAL A 1 83 ? -1.149 2.734 4.080 1.00 95.62 83 VAL A C 1
ATOM 676 O O . VAL A 1 83 ? -1.013 3.696 3.329 1.00 95.62 83 VAL A O 1
ATOM 679 N N . ILE A 1 84 ? -0.175 2.307 4.874 1.00 92.88 84 ILE A N 1
ATOM 680 C CA . ILE A 1 84 ? 1.097 2.998 5.057 1.00 92.88 84 ILE A CA 1
ATOM 681 C C . ILE A 1 84 ? 2.223 2.053 4.668 1.00 92.88 84 ILE A C 1
ATOM 683 O O . ILE A 1 84 ? 2.436 1.019 5.305 1.00 92.88 84 ILE A O 1
ATOM 687 N N . LEU A 1 85 ? 2.970 2.441 3.639 1.00 92.00 85 LEU A N 1
ATOM 688 C CA . LEU A 1 85 ? 4.224 1.800 3.285 1.00 92.00 85 LEU A CA 1
ATOM 689 C C . LEU A 1 85 ? 5.359 2.435 4.095 1.00 92.00 85 LEU A C 1
ATOM 691 O O . LEU A 1 85 ? 5.543 3.653 4.071 1.00 92.00 85 LEU A O 1
ATOM 695 N N . GLY A 1 86 ? 6.118 1.611 4.810 1.00 90.44 86 GLY A N 1
ATOM 696 C CA . GLY A 1 86 ? 7.265 2.044 5.598 1.00 90.44 86 GLY A CA 1
ATOM 697 C C . GLY A 1 86 ? 8.536 1.293 5.228 1.00 90.44 86 GLY A C 1
ATOM 698 O O . GLY A 1 86 ? 8.495 0.195 4.675 1.00 90.44 86 GLY A O 1
ATOM 699 N N . THR A 1 87 ? 9.678 1.870 5.591 1.00 90.19 87 THR A N 1
ATOM 700 C CA . THR A 1 87 ? 10.978 1.195 5.518 1.00 90.19 87 THR A CA 1
ATOM 701 C C . THR A 1 87 ? 11.487 0.890 6.915 1.00 90.19 87 THR A C 1
ATOM 703 O O . THR A 1 87 ? 11.582 1.782 7.760 1.00 90.19 87 THR A O 1
ATOM 706 N N . LYS A 1 88 ? 11.903 -0.348 7.147 1.00 85.50 88 LYS A N 1
ATOM 707 C CA . LYS A 1 88 ? 12.630 -0.759 8.343 1.00 85.50 88 LYS A CA 1
ATOM 708 C C . LYS A 1 88 ? 14.123 -0.745 8.044 1.00 85.50 88 LYS A C 1
ATOM 710 O O . LYS A 1 88 ? 14.567 -1.374 7.089 1.00 85.50 88 LYS A O 1
ATOM 715 N N . ASN A 1 89 ? 14.888 -0.011 8.853 1.00 83.44 89 ASN A N 1
ATOM 716 C CA . ASN A 1 89 ? 16.345 0.130 8.720 1.00 83.44 89 ASN A CA 1
ATOM 717 C C . ASN A 1 89 ? 16.823 0.532 7.309 1.00 83.44 89 ASN A C 1
ATOM 719 O O . ASN A 1 89 ? 17.942 0.202 6.929 1.00 83.44 89 ASN A O 1
ATOM 723 N N . LEU A 1 90 ? 15.975 1.223 6.534 1.00 81.25 90 LEU A N 1
ATOM 724 C CA . LEU A 1 90 ? 16.226 1.629 5.142 1.00 81.25 90 LEU A CA 1
ATOM 725 C C . LEU A 1 90 ? 16.517 0.475 4.162 1.00 81.25 90 LEU A C 1
ATOM 727 O O . LEU A 1 90 ? 16.957 0.725 3.045 1.00 81.25 90 LEU A O 1
ATOM 731 N N . SER A 1 91 ? 16.278 -0.775 4.558 1.00 86.06 91 SER A N 1
ATOM 732 C CA . SER A 1 91 ? 16.667 -1.959 3.781 1.00 86.06 91 SER A CA 1
ATOM 733 C C . SER A 1 91 ? 15.564 -2.997 3.643 1.00 86.06 91 SER A C 1
ATOM 735 O O . SER A 1 91 ? 15.795 -4.051 3.065 1.00 86.06 91 SER A O 1
ATOM 737 N N . HIS A 1 92 ? 14.379 -2.736 4.195 1.00 91.06 92 HIS A N 1
ATOM 738 C CA . HIS A 1 92 ? 13.257 -3.662 4.143 1.00 91.06 92 HIS A CA 1
ATOM 739 C C . HIS A 1 92 ? 11.929 -2.917 4.119 1.00 91.06 92 HIS A C 1
ATOM 741 O O . HIS A 1 92 ? 11.720 -1.996 4.911 1.00 91.06 92 HIS A O 1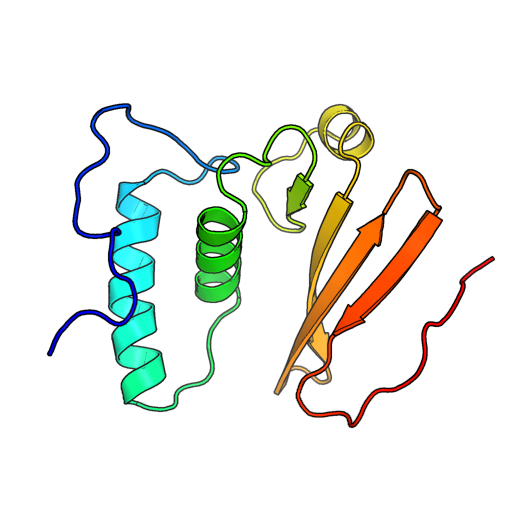
ATOM 747 N N . TRP A 1 93 ? 11.028 -3.334 3.237 1.00 92.25 93 TRP A N 1
ATOM 748 C CA . TRP A 1 93 ? 9.693 -2.760 3.123 1.00 92.25 93 TRP A CA 1
ATOM 749 C C . TRP A 1 93 ? 8.720 -3.453 4.067 1.00 92.25 93 TRP A C 1
ATOM 751 O O . TRP A 1 93 ? 8.685 -4.677 4.174 1.00 92.25 93 TRP A O 1
ATOM 761 N N . VAL A 1 94 ? 7.906 -2.651 4.740 1.00 92.81 94 VAL A N 1
ATOM 762 C CA . VAL A 1 94 ? 6.866 -3.116 5.658 1.00 92.81 94 VAL A CA 1
ATOM 763 C C . VAL A 1 94 ? 5.565 -2.397 5.340 1.00 92.81 94 VAL A C 1
ATOM 765 O O . VAL A 1 94 ? 5.575 -1.248 4.890 1.00 92.81 94 VAL A O 1
ATOM 768 N N . LEU A 1 95 ? 4.446 -3.073 5.568 1.00 93.38 95 LEU A N 1
ATOM 769 C CA . LEU A 1 95 ? 3.118 -2.532 5.308 1.00 93.38 95 LEU A CA 1
ATOM 770 C C . LEU A 1 95 ? 2.351 -2.440 6.621 1.00 93.38 95 LEU A C 1
ATOM 772 O O . LEU A 1 95 ? 2.253 -3.414 7.363 1.00 93.38 95 LEU A O 1
ATOM 776 N N . THR A 1 96 ? 1.773 -1.280 6.883 1.00 94.25 96 THR A N 1
ATOM 777 C CA . THR A 1 96 ? 0.907 -1.053 8.034 1.00 94.25 96 THR A CA 1
ATOM 778 C C . THR A 1 96 ? -0.473 -0.660 7.534 1.00 94.25 96 THR A C 1
ATOM 780 O O . THR A 1 96 ? -0.592 0.200 6.666 1.00 94.25 96 THR A O 1
ATOM 783 N N . ILE A 1 97 ? -1.517 -1.269 8.088 1.00 95.31 97 ILE A N 1
ATOM 784 C CA . ILE A 1 97 ? -2.907 -0.891 7.831 1.00 95.31 97 ILE A CA 1
ATOM 785 C C . ILE A 1 97 ? -3.527 -0.456 9.150 1.00 95.31 97 ILE A C 1
ATOM 787 O O . ILE A 1 97 ? -3.577 -1.234 10.100 1.00 95.31 97 ILE A O 1
ATOM 791 N N . TYR A 1 98 ? -4.006 0.779 9.205 1.00 94.81 98 TYR A N 1
ATOM 792 C CA . TYR A 1 98 ? -4.781 1.301 10.322 1.00 94.81 98 TYR A CA 1
ATOM 793 C C . TYR A 1 98 ? -6.264 1.337 9.941 1.00 94.81 98 TYR A C 1
ATOM 795 O O . TYR A 1 98 ? -6.614 1.929 8.923 1.00 94.81 98 TYR A O 1
ATOM 803 N N . ASP A 1 99 ? -7.130 0.700 10.731 1.00 95.56 99 ASP A N 1
ATOM 804 C CA . ASP A 1 99 ? -8.590 0.821 10.608 1.00 95.56 99 ASP A CA 1
ATOM 805 C C . ASP A 1 99 ? -9.080 1.865 11.616 1.00 95.56 99 ASP A C 1
ATOM 807 O O . ASP A 1 99 ? -9.053 1.643 12.831 1.00 95.56 99 ASP A O 1
ATOM 811 N N . GLN A 1 100 ? -9.536 3.011 11.108 1.00 92.88 100 GLN A N 1
ATOM 812 C CA . GLN A 1 100 ? -10.058 4.107 11.921 1.00 92.88 100 GLN A CA 1
ATOM 813 C C . GLN A 1 100 ? -11.289 3.690 12.737 1.00 92.88 100 GLN A C 1
ATOM 815 O O . GLN A 1 100 ? -11.481 4.179 13.850 1.00 92.88 100 GLN A O 1
ATOM 820 N N . ALA A 1 101 ? -12.127 2.790 12.208 1.00 93.25 101 ALA A N 1
ATOM 821 C CA . ALA A 1 101 ? -13.388 2.419 12.846 1.00 93.25 101 ALA A CA 1
ATOM 822 C C . ALA A 1 101 ? -13.158 1.602 14.124 1.00 93.25 101 ALA A C 1
ATOM 824 O O . ALA A 1 101 ? -13.797 1.846 15.147 1.00 93.25 101 ALA A O 1
ATOM 825 N N . SER A 1 102 ? -12.229 0.647 14.076 1.00 95.31 102 SER A N 1
ATOM 826 C CA . SER A 1 102 ? -11.847 -0.188 15.221 1.00 95.31 102 SER A CA 1
ATOM 827 C C . SER A 1 102 ? -10.686 0.386 16.034 1.00 95.31 102 SER A C 1
ATOM 829 O O . SER A 1 102 ? -10.387 -0.136 17.107 1.00 95.31 102 SER A O 1
ATOM 831 N N . ARG A 1 103 ? -10.019 1.435 15.531 1.00 93.81 103 ARG A N 1
ATOM 832 C CA . ARG A 1 103 ? -8.767 1.988 16.074 1.00 93.81 103 ARG A CA 1
ATOM 833 C C . ARG A 1 103 ? -7.662 0.937 16.208 1.00 93.81 103 ARG A C 1
ATOM 835 O O . ARG A 1 103 ? -6.851 0.998 17.127 1.00 93.81 103 ARG A O 1
ATOM 842 N N . SER A 1 104 ? -7.626 -0.031 15.297 1.00 92.06 104 SER A N 1
ATOM 843 C CA . SER A 1 104 ? -6.641 -1.115 15.315 1.00 92.06 104 SER A CA 1
ATOM 844 C C . SER A 1 104 ? -5.617 -0.964 14.201 1.00 92.06 104 SER A C 1
ATOM 846 O O . SER A 1 104 ? -5.957 -0.550 13.092 1.00 92.06 104 SER A O 1
ATOM 848 N N . THR A 1 105 ? -4.390 -1.400 14.472 1.00 93.94 105 THR A N 1
ATOM 849 C CA . THR A 1 105 ? -3.300 -1.415 13.497 1.00 93.94 105 THR A CA 1
ATOM 850 C C . THR A 1 105 ? -2.859 -2.844 13.223 1.00 93.94 105 THR A C 1
ATOM 852 O O . THR A 1 105 ? -2.542 -3.592 14.147 1.00 93.94 105 THR A O 1
ATOM 855 N N . ILE A 1 106 ? -2.785 -3.204 11.945 1.00 92.88 106 ILE A N 1
ATOM 856 C CA . ILE A 1 106 ? -2.214 -4.464 11.475 1.00 92.88 106 ILE A CA 1
ATOM 857 C C . ILE A 1 106 ? -0.876 -4.157 10.808 1.00 92.88 106 ILE A C 1
ATOM 859 O O . ILE A 1 106 ? -0.781 -3.267 9.964 1.00 92.88 106 ILE A O 1
ATOM 863 N N . TYR A 1 107 ? 0.160 -4.897 11.192 1.00 91.56 107 TYR A N 1
ATOM 864 C CA . TYR A 1 107 ? 1.521 -4.734 10.695 1.00 91.56 107 TYR A CA 1
ATOM 865 C C . TYR A 1 107 ? 1.972 -5.995 9.958 1.00 91.56 107 TYR A C 1
ATOM 867 O O . TYR A 1 107 ? 1.904 -7.099 10.499 1.00 91.56 107 TYR A O 1
ATOM 875 N N . PHE A 1 108 ? 2.453 -5.823 8.732 1.00 91.38 108 PHE A N 1
ATOM 876 C CA . PHE A 1 108 ? 2.941 -6.889 7.870 1.00 91.38 108 PHE A CA 1
ATOM 877 C C . PHE A 1 108 ? 4.442 -6.709 7.621 1.00 91.38 108 PHE A C 1
ATOM 879 O O . PHE A 1 108 ? 4.888 -5.724 7.030 1.00 91.38 108 PHE A O 1
ATOM 886 N N . ASP A 1 109 ? 5.215 -7.703 8.052 1.00 91.00 109 ASP A N 1
ATOM 887 C CA . ASP A 1 109 ? 6.653 -7.829 7.817 1.00 91.00 109 ASP A CA 1
ATOM 888 C C . ASP A 1 109 ? 6.913 -9.258 7.329 1.00 91.00 109 ASP A C 1
ATOM 890 O O . ASP A 1 109 ? 6.811 -10.214 8.096 1.00 91.00 109 ASP A O 1
ATOM 894 N N . SER A 1 110 ? 7.211 -9.408 6.037 1.00 89.00 110 SER A N 1
ATOM 895 C CA . SER A 1 110 ? 7.410 -10.715 5.399 1.00 89.00 110 SER A CA 1
ATOM 896 C C . SER A 1 110 ? 8.698 -11.423 5.829 1.00 89.00 110 SER A C 1
ATOM 898 O O . SER A 1 110 ? 8.809 -12.634 5.647 1.00 89.00 110 SER A O 1
ATOM 900 N N . LEU A 1 111 ? 9.658 -10.700 6.415 1.00 86.25 111 LEU A N 1
ATOM 901 C CA . LEU A 1 111 ? 10.917 -11.259 6.915 1.00 86.25 111 LEU A CA 1
ATOM 902 C C . LEU A 1 111 ? 10.833 -11.669 8.387 1.00 86.25 111 LEU A C 1
ATOM 904 O O . LEU A 1 111 ? 11.743 -12.324 8.898 1.00 86.25 111 LEU A O 1
ATOM 908 N N . ARG A 1 112 ? 9.748 -11.314 9.083 1.00 74.56 112 ARG A N 1
ATOM 909 C CA . ARG A 1 112 ? 9.478 -11.789 10.439 1.00 74.56 112 ARG A CA 1
ATOM 910 C C . ARG A 1 112 ? 8.455 -12.916 10.416 1.00 74.56 112 ARG A C 1
ATOM 912 O O . ARG A 1 112 ? 7.346 -12.780 9.909 1.00 74.56 112 ARG A O 1
ATOM 919 N N . HIS A 1 113 ? 8.785 -14.027 11.069 1.00 54.94 113 HIS A N 1
ATOM 920 C CA . HIS A 1 113 ? 7.774 -14.996 11.481 1.00 54.94 113 HIS A CA 1
ATOM 921 C C . HIS A 1 113 ? 6.816 -14.318 12.481 1.00 54.94 113 HIS A C 1
ATOM 923 O O . HIS A 1 113 ? 7.193 -14.125 13.630 1.00 54.94 113 HIS A O 1
ATOM 929 N N . ARG A 1 114 ? 5.620 -13.915 12.010 1.00 49.00 114 ARG A N 1
ATOM 930 C CA . ARG A 1 114 ? 4.446 -13.398 12.760 1.00 49.00 114 ARG A CA 1
ATOM 931 C C . ARG A 1 114 ? 4.752 -12.896 14.183 1.00 49.00 114 ARG A C 1
ATOM 933 O O . ARG A 1 114 ? 4.554 -13.625 15.153 1.00 49.00 114 ARG A O 1
ATOM 940 N N . GLU A 1 115 ? 5.144 -11.632 14.322 1.00 47.19 115 GLU A N 1
ATOM 941 C CA . GLU A 1 115 ? 5.024 -10.953 15.617 1.00 47.19 115 GLU A CA 1
ATOM 942 C C . GLU A 1 115 ? 3.591 -10.419 15.781 1.00 47.19 115 GLU A C 1
ATOM 944 O O . GLU A 1 115 ? 3.011 -9.854 14.856 1.00 47.19 115 GLU A O 1
ATOM 949 N N . LYS A 1 116 ? 3.009 -10.711 16.949 1.00 46.69 116 LYS A N 1
ATOM 950 C CA . LYS A 1 116 ? 1.625 -10.452 17.372 1.00 46.69 116 LYS A CA 1
ATOM 951 C C . LYS A 1 116 ? 1.168 -9.004 17.165 1.00 46.69 116 LYS A C 1
ATOM 953 O O . LYS A 1 116 ? 1.945 -8.071 17.329 1.00 46.69 116 LYS A O 1
ATOM 958 N N . GLU A 1 117 ? -0.138 -8.870 16.931 1.00 45.75 117 GLU A N 1
ATOM 959 C CA . GLU A 1 117 ? -0.925 -7.636 17.024 1.00 45.75 117 GLU A CA 1
ATOM 960 C C . GLU A 1 117 ? -0.565 -6.826 18.280 1.00 45.75 117 GLU A C 1
ATOM 962 O O . GLU A 1 117 ? -0.697 -7.314 19.406 1.00 45.75 117 GLU A O 1
ATOM 967 N N . THR A 1 118 ? -0.135 -5.579 18.087 1.00 48.72 118 THR A N 1
ATOM 968 C CA . THR A 1 118 ? 0.043 -4.613 19.175 1.00 48.72 118 THR A CA 1
ATOM 969 C C . THR A 1 118 ? -1.152 -3.669 19.167 1.00 48.72 118 THR A C 1
ATOM 971 O O . THR A 1 118 ? -1.290 -2.838 18.271 1.00 48.72 118 THR A O 1
ATOM 974 N N . TYR A 1 119 ? -2.016 -3.799 20.172 1.00 44.53 119 TYR A N 1
ATOM 975 C CA . TYR A 1 119 ? -3.066 -2.828 20.470 1.00 44.53 119 TYR A CA 1
ATOM 976 C C . TYR A 1 119 ? -2.400 -1.60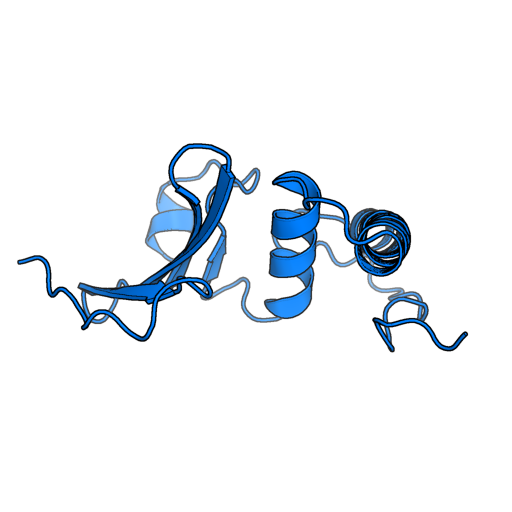0 21.104 1.00 44.53 119 TYR A C 1
ATOM 978 O O . TYR A 1 119 ? -1.782 -1.717 22.164 1.00 44.53 119 TYR A O 1
ATOM 986 N N . LEU A 1 120 ? -2.475 -0.440 20.450 1.00 41.88 120 LEU A N 1
ATOM 987 C CA . LEU A 1 120 ? -2.090 0.835 21.057 1.00 41.88 120 LEU A CA 1
ATOM 988 C C . LEU A 1 120 ? -3.357 1.494 21.617 1.00 41.88 120 LEU A C 1
ATOM 990 O O . LEU A 1 120 ? -4.330 1.665 20.883 1.00 41.88 120 LEU A O 1
ATOM 994 N N . TYR A 1 121 ? -3.333 1.762 22.928 1.00 38.38 121 TYR A N 1
ATOM 995 C CA . TYR A 1 121 ? -4.399 2.393 23.718 1.00 38.38 121 TYR A CA 1
ATOM 996 C C . TYR A 1 121 ? -4.517 3.892 23.439 1.00 38.38 121 TYR A C 1
ATOM 998 O O . TYR A 1 121 ? -3.452 4.538 23.304 1.00 38.38 121 TYR A O 1
#